Protein AF-A0AAV3XA66-F1 (afdb_monomer)

Secondary structure (DSSP, 8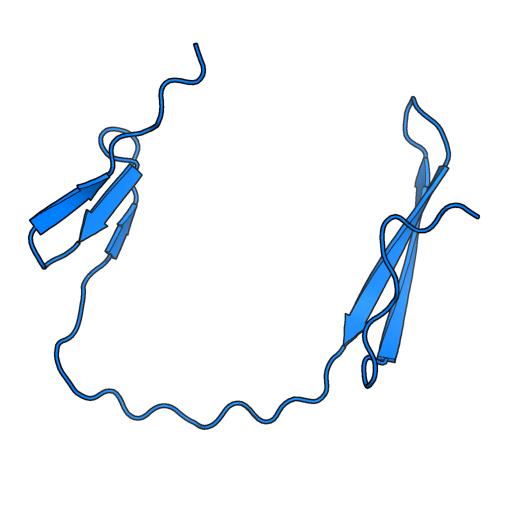-state):
---SSPPPTTPEEEEEEEEEETTEEEEEEEEE-----------S----EE--SSSSEEETTS-EE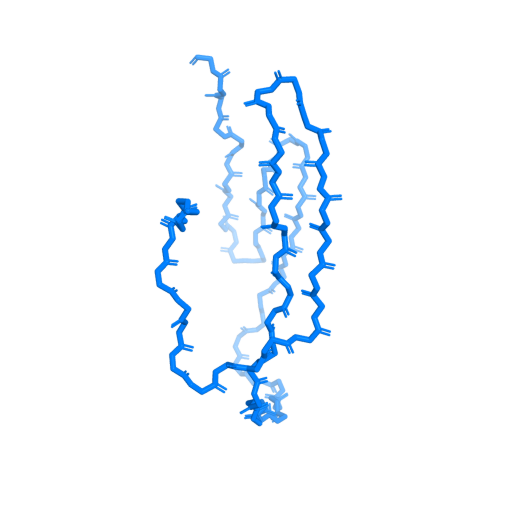PPP---

Organism: NCBI:txid2530354

Nearest PDB structures (foldseek):
  6z1p-assembly1_BX  TM=5.524E-01  e=2.746E+00  Tetrahymena thermophila SB210
  7odt-assembly1_a  TM=2.133E-01  e=4.760E+00  Homo sapiens

Sequence (71 aa):
MRLSRPIPDGFKLKQVRIVKKASGYFAMLSLQCDVQVPDATPHGHPVGIDLGIQKFLATSDGELIALTSIL

Structure (mmCIF, N/CA/C/O backbone):
data_AF-A0AAV3XA66-F1
#
_entry.id   AF-A0AAV3XA66-F1
#
loop_
_atom_site.group_PDB
_atom_site.id
_atom_site.type_symbol
_atom_site.label_atom_id
_atom_site.label_alt_id
_atom_site.label_comp_id
_atom_site.label_asym_id
_atom_site.label_entity_id
_atom_site.label_seq_id
_atom_site.pdbx_PDB_ins_code
_atom_site.Cartn_x
_atom_site.Cartn_y
_atom_site.Cartn_z
_atom_site.occupancy
_atom_site.B_iso_or_equiv
_atom_site.auth_seq_id
_atom_site.auth_comp_id
_atom_site.auth_asym_id
_atom_site.auth_atom_id
_atom_site.pdbx_PDB_model_num
ATOM 1 N N . MET A 1 1 ? -19.313 5.278 18.872 1.00 68.81 1 MET A N 1
ATOM 2 C CA . MET A 1 1 ? -18.030 5.065 18.161 1.00 68.81 1 MET A CA 1
ATOM 3 C C . MET A 1 1 ? -18.155 5.678 16.774 1.00 68.81 1 MET A C 1
ATOM 5 O O . MET A 1 1 ? -19.078 5.306 16.065 1.00 68.81 1 MET A O 1
ATOM 9 N N . ARG A 1 2 ? -17.307 6.646 16.401 1.00 84.81 2 ARG A N 1
ATOM 10 C CA . ARG A 1 2 ? -17.352 7.267 15.066 1.00 84.81 2 ARG A CA 1
ATOM 11 C C . ARG A 1 2 ? -16.506 6.444 14.095 1.00 84.81 2 ARG A C 1
ATOM 13 O O . ARG A 1 2 ? -15.288 6.402 14.239 1.00 84.81 2 ARG A O 1
ATOM 20 N N . LEU A 1 3 ? -17.150 5.799 13.128 1.00 87.56 3 LEU A N 1
ATOM 21 C CA . LEU A 1 3 ? -16.475 5.145 12.006 1.00 87.56 3 LEU A CA 1
ATOM 22 C C . LEU A 1 3 ? -16.089 6.206 10.971 1.00 87.56 3 LEU A C 1
ATOM 24 O O . LEU A 1 3 ? -16.882 7.099 10.680 1.00 87.56 3 LEU A O 1
ATOM 28 N N . SER A 1 4 ? -14.874 6.129 10.426 1.00 87.12 4 SER A N 1
ATOM 29 C CA . SER A 1 4 ? -14.460 7.019 9.332 1.00 87.12 4 SER A CA 1
ATOM 30 C C . SER A 1 4 ? -15.145 6.665 8.011 1.00 87.12 4 SER A C 1
ATOM 32 O O . SER A 1 4 ? -15.390 7.553 7.203 1.00 87.12 4 SER A O 1
ATOM 34 N N . ARG A 1 5 ? -15.452 5.378 7.803 1.00 90.94 5 ARG A N 1
ATOM 35 C CA . ARG A 1 5 ? -16.162 4.825 6.644 1.00 90.94 5 ARG A CA 1
ATOM 36 C C . ARG A 1 5 ? -16.832 3.487 7.004 1.00 90.94 5 ARG A C 1
ATOM 38 O O . ARG A 1 5 ? -16.383 2.852 7.965 1.00 90.94 5 ARG A O 1
ATOM 45 N N . PRO A 1 6 ? -17.851 3.036 6.250 1.00 93.19 6 PRO A N 1
ATOM 46 C CA . PRO A 1 6 ? -18.401 1.687 6.382 1.00 93.19 6 PRO A CA 1
ATOM 47 C C . PRO A 1 6 ? -17.343 0.600 6.140 1.00 93.19 6 PRO A C 1
ATOM 49 O O . PRO A 1 6 ? -16.397 0.795 5.368 1.00 93.19 6 PRO A O 1
ATOM 52 N N . ILE A 1 7 ? -17.504 -0.548 6.801 1.00 92.69 7 ILE A N 1
ATOM 53 C CA . ILE A 1 7 ? -16.701 -1.742 6.515 1.00 92.69 7 ILE A CA 1
ATOM 54 C C . ILE A 1 7 ? -17.229 -2.339 5.202 1.00 92.69 7 ILE A C 1
ATOM 56 O O . ILE A 1 7 ? -18.438 -2.532 5.109 1.00 92.69 7 ILE A O 1
ATOM 60 N N . PRO A 1 8 ? -16.375 -2.603 4.196 1.00 92.75 8 PRO A N 1
ATOM 61 C CA . PRO A 1 8 ? -16.836 -3.179 2.937 1.00 92.75 8 PRO A CA 1
ATOM 62 C C . PRO A 1 8 ? -17.373 -4.605 3.111 1.00 92.75 8 PRO A C 1
ATOM 64 O O . PRO A 1 8 ? -16.852 -5.374 3.925 1.00 92.75 8 PRO A O 1
ATOM 67 N N . ASP A 1 9 ? -18.368 -4.969 2.305 1.00 93.19 9 ASP A N 1
ATOM 68 C CA . ASP A 1 9 ? -18.956 -6.310 2.313 1.00 93.19 9 ASP A CA 1
ATOM 69 C C . ASP A 1 9 ? -17.928 -7.383 1.924 1.00 93.19 9 ASP A C 1
ATOM 71 O O . ASP A 1 9 ? -17.050 -7.163 1.090 1.00 93.19 9 ASP A O 1
ATOM 75 N N . GLY A 1 10 ? -18.022 -8.558 2.552 1.00 91.44 10 GLY A N 1
ATOM 76 C CA . GLY A 1 10 ? -17.114 -9.688 2.312 1.00 91.44 10 GLY A CA 1
ATOM 77 C C . GLY A 1 10 ? -15.773 -9.621 3.057 1.00 91.44 10 GLY A C 1
ATOM 78 O O . GLY A 1 10 ? -15.034 -10.606 3.072 1.00 91.44 10 GLY A O 1
ATOM 79 N N . PHE A 1 11 ? -15.462 -8.513 3.735 1.00 94.69 11 PHE A N 1
ATOM 80 C CA . PHE A 1 11 ? -14.238 -8.387 4.525 1.00 94.69 11 PHE A CA 1
ATOM 81 C C . PHE A 1 11 ? -14.417 -8.961 5.937 1.00 94.69 11 PHE A C 1
ATOM 83 O O . PHE A 1 11 ? -15.404 -8.701 6.625 1.00 94.69 11 PHE A O 1
ATOM 90 N N . LYS A 1 12 ? -13.413 -9.701 6.416 1.00 94.56 12 LYS A N 1
ATOM 91 C CA . LYS A 1 12 ? -13.359 -10.265 7.773 1.00 94.56 12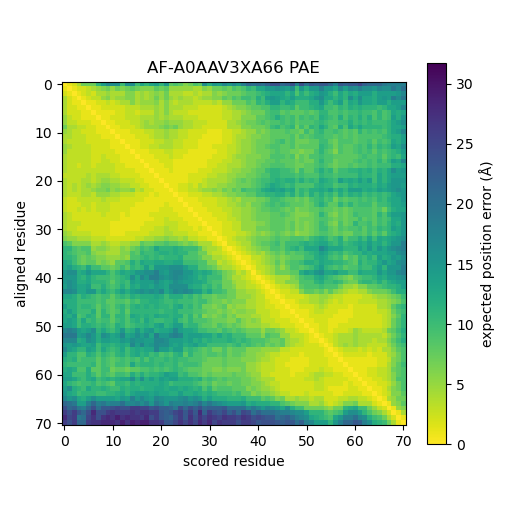 LYS A CA 1
ATOM 92 C C . LYS A 1 12 ? -12.429 -9.435 8.656 1.00 94.56 12 LYS A C 1
ATOM 94 O O . LYS A 1 12 ? -11.282 -9.187 8.288 1.00 94.56 12 LYS A O 1
ATOM 99 N N . LEU A 1 13 ? -12.884 -9.040 9.844 1.00 94.50 13 LEU A N 1
ATOM 100 C CA . LEU A 1 13 ? -12.033 -8.383 10.840 1.00 94.50 13 LEU A CA 1
ATOM 101 C C . LEU A 1 13 ? -11.064 -9.40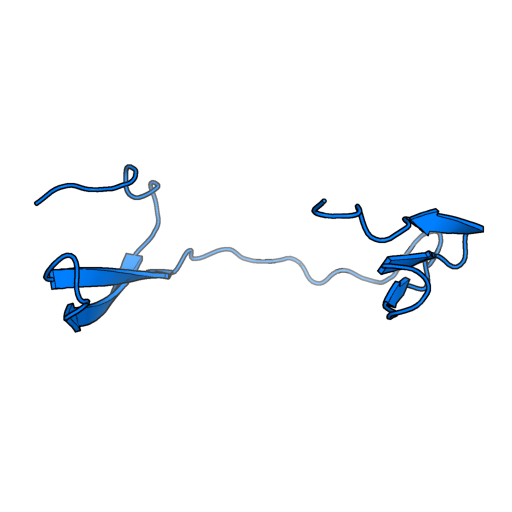1 11.454 1.00 94.50 13 LEU A C 1
ATOM 103 O O . LE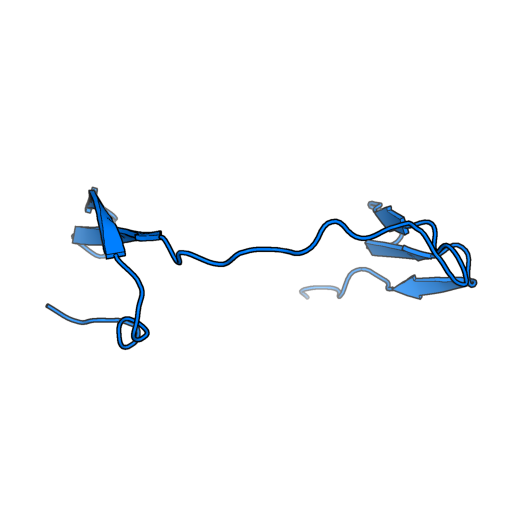U A 1 13 ? -11.494 -10.402 12.022 1.00 94.50 13 LEU A O 1
ATOM 107 N N . LYS A 1 14 ? -9.759 -9.145 11.348 1.00 97.06 14 LYS A N 1
ATOM 108 C CA . LYS A 1 14 ? -8.712 -10.047 11.861 1.00 97.06 14 LYS A CA 1
ATOM 109 C C . LYS A 1 14 ? -8.086 -9.552 13.153 1.00 97.06 14 LYS A C 1
ATOM 111 O O . LYS A 1 14 ? -7.656 -10.358 13.969 1.00 97.06 14 LYS A O 1
ATOM 116 N N . GLN A 1 15 ? -8.021 -8.237 13.333 1.00 97.81 15 GLN A N 1
ATOM 117 C CA . GLN A 1 15 ? -7.372 -7.634 14.487 1.00 97.81 15 GLN A CA 1
ATOM 118 C C . GLN A 1 15 ? -7.951 -6.251 14.780 1.00 97.81 15 GLN A C 1
ATOM 120 O O . GLN A 1 15 ? -8.271 -5.487 13.866 1.00 97.81 15 GLN A O 1
ATOM 125 N N . VAL A 1 16 ? -8.022 -5.924 16.070 1.00 96.88 16 VAL A N 1
ATOM 126 C CA . VAL A 1 16 ? -8.287 -4.576 16.575 1.00 96.88 16 VAL A CA 1
ATOM 127 C C . VAL A 1 16 ? -7.104 -4.137 17.427 1.00 96.88 16 VAL A C 1
ATOM 129 O O . VAL A 1 16 ? -6.668 -4.869 18.315 1.00 96.88 16 VAL A O 1
ATOM 132 N N . ARG A 1 17 ? -6.590 -2.931 17.182 1.00 97.50 17 ARG A N 1
ATOM 133 C CA . ARG A 1 17 ? -5.595 -2.281 18.043 1.00 97.50 17 ARG A CA 1
ATOM 134 C C . ARG A 1 17 ? -6.159 -0.975 18.580 1.00 97.50 17 ARG A C 1
ATOM 136 O O . ARG A 1 17 ? -6.553 -0.108 17.805 1.00 97.50 17 ARG A O 1
ATOM 143 N N . ILE A 1 18 ? -6.151 -0.822 19.900 1.00 97.25 18 ILE A N 1
ATOM 144 C CA . ILE A 1 18 ? -6.514 0.437 20.552 1.00 97.25 18 ILE A CA 1
ATOM 145 C C . ILE A 1 18 ? -5.261 1.297 20.710 1.00 97.25 18 ILE A C 1
ATOM 147 O O . ILE A 1 18 ? -4.252 0.838 21.242 1.00 97.25 18 ILE A O 1
ATOM 151 N N . VAL A 1 19 ? -5.322 2.540 20.237 1.00 97.19 19 VAL A N 1
ATOM 152 C CA . VAL A 1 19 ? -4.215 3.504 20.288 1.00 97.19 19 VAL A CA 1
ATOM 153 C C . VAL A 1 19 ? -4.691 4.784 20.959 1.00 97.19 19 VAL A C 1
ATOM 155 O O . VAL A 1 19 ? -5.708 5.352 20.561 1.00 97.19 19 VAL A O 1
ATOM 158 N N . LYS A 1 20 ? -3.942 5.269 21.952 1.00 97.31 20 LYS A N 1
ATOM 159 C CA . LYS A 1 20 ? -4.131 6.602 22.534 1.00 97.31 20 LYS A CA 1
ATOM 160 C C . LYS A 1 20 ? -3.286 7.612 21.757 1.00 97.31 20 LYS A C 1
ATOM 162 O O . LYS A 1 20 ? -2.075 7.447 21.658 1.00 97.31 20 LYS A O 1
ATOM 167 N N . LYS A 1 21 ? -3.918 8.647 21.211 1.00 95.56 21 LYS A N 1
ATOM 168 C CA . LYS A 1 21 ? -3.273 9.817 20.593 1.00 95.56 21 LYS A CA 1
ATOM 169 C C . LYS A 1 21 ? -3.603 11.068 21.411 1.00 95.56 21 LYS A C 1
ATOM 171 O O . LYS A 1 21 ? -4.502 11.035 22.250 1.00 95.56 21 LYS A O 1
ATOM 176 N N . ALA A 1 22 ? -2.922 12.183 21.138 1.00 98.06 22 ALA A N 1
ATOM 177 C CA . ALA A 1 22 ? -3.213 13.471 21.782 1.00 98.06 22 ALA A CA 1
ATOM 178 C C . ALA A 1 22 ? -4.685 13.902 21.613 1.00 98.06 22 ALA A C 1
ATOM 180 O O . ALA A 1 22 ? -5.265 14.497 22.512 1.00 98.06 22 ALA A O 1
ATOM 181 N N . SER A 1 23 ? -5.308 13.534 20.489 1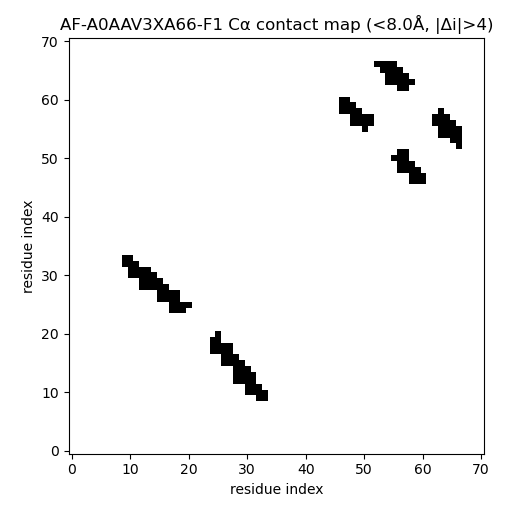.00 94.75 23 SER A N 1
ATOM 182 C CA . SER A 1 23 ? -6.711 13.818 20.168 1.00 94.75 23 SER A CA 1
ATOM 183 C C . SER A 1 23 ? -7.721 12.797 20.711 1.00 94.75 23 SER A C 1
ATOM 185 O O . SER A 1 23 ? -8.915 12.933 20.454 1.00 94.75 23 SER A O 1
ATOM 187 N N . GLY A 1 24 ? -7.274 11.770 21.441 1.00 95.50 24 GLY A N 1
ATOM 188 C CA . GLY A 1 24 ? -8.142 10.751 22.036 1.00 95.50 24 GLY A CA 1
ATOM 189 C C . GLY A 1 24 ? -7.783 9.320 21.640 1.00 95.50 24 GLY A C 1
ATOM 190 O O . GLY A 1 24 ? -6.692 9.035 21.145 1.00 95.50 24 GLY A O 1
ATOM 191 N N . TYR A 1 25 ? -8.705 8.393 21.897 1.00 95.69 25 TYR A N 1
ATOM 192 C CA . TYR A 1 25 ? -8.519 6.968 21.624 1.00 95.69 25 TYR A CA 1
ATOM 193 C C . TYR A 1 25 ? -9.073 6.574 20.255 1.00 95.69 25 TYR A C 1
ATOM 195 O O . TYR A 1 25 ? -10.147 7.015 19.850 1.00 95.69 25 TYR A O 1
ATOM 203 N N . PHE A 1 26 ? -8.350 5.693 19.569 1.00 95.00 26 PHE A N 1
ATOM 204 C CA . PHE A 1 26 ? -8.688 5.194 18.240 1.00 95.00 26 PHE A CA 1
ATOM 205 C C . PHE A 1 26 ? -8.648 3.668 18.218 1.00 95.00 26 PHE A C 1
ATOM 207 O O . PHE A 1 26 ? -7.726 3.064 18.763 1.00 95.00 26 PHE A O 1
ATOM 214 N N . ALA A 1 27 ? -9.617 3.058 17.535 1.00 94.56 27 ALA A N 1
ATOM 215 C CA . ALA A 1 27 ? -9.590 1.644 17.181 1.00 94.56 27 ALA A CA 1
ATOM 216 C C . ALA A 1 27 ? -9.096 1.501 15.736 1.00 94.56 27 ALA A C 1
ATOM 218 O O . ALA A 1 27 ? -9.758 1.943 14.798 1.00 94.56 27 ALA A O 1
ATOM 219 N N . MET A 1 28 ? -7.918 0.909 15.559 1.00 94.88 28 MET A N 1
ATOM 220 C CA . MET A 1 28 ? -7.383 0.546 14.249 1.00 94.88 28 MET A CA 1
ATOM 221 C C . MET A 1 28 ? -7.818 -0.878 13.913 1.00 94.88 28 MET A C 1
ATOM 223 O O . MET A 1 28 ? -7.548 -1.801 14.683 1.00 94.88 28 MET A O 1
ATOM 227 N N . LEU A 1 29 ? -8.501 -1.037 12.780 1.00 94.88 29 LEU A N 1
ATOM 228 C CA . LEU A 1 29 ? -9.071 -2.304 12.328 1.00 94.88 29 LEU A CA 1
ATOM 229 C C . LEU A 1 29 ? -8.238 -2.872 11.176 1.00 94.88 29 LEU A C 1
ATOM 231 O O . LEU A 1 29 ? -8.022 -2.182 10.179 1.00 94.88 29 LEU A O 1
ATOM 235 N N . SER A 1 30 ? -7.814 -4.129 11.292 1.00 95.38 30 SER A N 1
ATOM 236 C CA . SER A 1 30 ? -7.202 -4.883 10.192 1.00 95.38 30 SER A CA 1
ATOM 237 C C . SER A 1 30 ? -8.243 -5.804 9.571 1.00 95.38 30 SER A C 1
ATOM 239 O O . SER A 1 30 ? -8.760 -6.703 10.238 1.00 95.38 30 SER A O 1
ATOM 241 N N . LEU A 1 31 ? -8.553 -5.572 8.298 1.00 95.19 31 LEU A N 1
ATOM 242 C CA . LEU A 1 31 ? -9.564 -6.308 7.546 1.00 95.19 31 LEU A CA 1
ATOM 243 C C . LEU A 1 31 ? -8.888 -7.207 6.506 1.00 95.19 31 LEU A C 1
ATOM 245 O O . LEU A 1 31 ? -7.960 -6.770 5.830 1.00 95.19 31 LEU A O 1
ATOM 249 N N . GLN A 1 32 ? -9.368 -8.437 6.365 1.00 94.69 32 GLN A N 1
ATOM 250 C CA . GLN A 1 32 ? -8.961 -9.369 5.316 1.00 94.69 32 GLN A CA 1
ATOM 251 C C . GLN A 1 32 ? -10.084 -9.496 4.289 1.00 94.69 32 GLN A C 1
ATOM 253 O O . GLN A 1 32 ? -11.218 -9.791 4.662 1.00 94.69 32 GLN A O 1
ATOM 258 N N . CYS A 1 33 ? -9.749 -9.330 3.013 1.00 93.62 33 CYS A N 1
ATOM 259 C CA . CYS A 1 33 ? -10.576 -9.785 1.901 1.00 93.62 33 CYS A CA 1
ATOM 260 C C . CYS A 1 33 ? -10.042 -11.135 1.428 1.00 93.62 33 CYS A C 1
ATOM 262 O O . CYS A 1 33 ? -8.827 -11.299 1.307 1.00 93.62 33 CYS A O 1
ATOM 264 N N . ASP A 1 34 ? -10.935 -12.090 1.197 1.00 88.56 34 ASP A N 1
ATOM 265 C CA . ASP A 1 34 ? -10.576 -13.349 0.555 1.00 88.56 34 ASP A CA 1
ATOM 266 C C . ASP A 1 34 ? -10.713 -13.157 -0.957 1.00 88.56 34 ASP A C 1
ATOM 268 O O . ASP A 1 34 ? -11.809 -13.231 -1.510 1.00 88.56 34 ASP A O 1
ATOM 272 N N . VAL A 1 35 ? -9.609 -12.782 -1.601 1.00 87.62 35 VAL A N 1
ATOM 273 C CA . VAL A 1 35 ? -9.544 -12.579 -3.047 1.00 87.62 35 VAL A CA 1
ATOM 274 C C . VAL A 1 35 ? -8.503 -13.526 -3.621 1.00 87.62 35 VAL A C 1
ATOM 276 O O . VAL A 1 35 ? -7.356 -13.552 -3.176 1.00 87.62 35 VAL A O 1
ATOM 279 N N . GLN A 1 36 ? -8.905 -14.306 -4.622 1.00 85.38 36 GLN A N 1
ATOM 280 C CA . GLN A 1 36 ? -7.958 -15.042 -5.447 1.00 85.38 36 GLN A CA 1
ATOM 281 C C . GLN A 1 36 ? -7.378 -14.072 -6.469 1.00 85.38 36 GLN A C 1
ATOM 283 O O . GLN A 1 36 ? -8.059 -13.667 -7.410 1.00 85.38 36 GLN A O 1
ATOM 288 N N . VAL A 1 37 ? -6.132 -13.658 -6.251 1.00 85.31 37 VAL A N 1
ATOM 289 C CA . VAL A 1 37 ? -5.379 -12.906 -7.255 1.00 85.31 37 VAL A CA 1
ATOM 290 C C . VAL A 1 37 ? -4.847 -13.928 -8.261 1.00 85.31 37 VAL A C 1
ATOM 292 O O . VAL A 1 37 ? -4.141 -14.844 -7.841 1.00 85.31 37 VAL A O 1
ATOM 295 N N . PRO A 1 38 ? -5.199 -13.830 -9.553 1.00 87.25 38 PRO A N 1
ATOM 296 C CA . PRO A 1 38 ? -4.651 -14.730 -10.554 1.00 87.25 38 PRO A CA 1
ATOM 297 C C . PRO A 1 38 ? -3.141 -14.522 -10.676 1.00 87.25 38 PRO A C 1
ATOM 299 O O . PRO A 1 38 ? -2.668 -13.384 -10.619 1.00 87.25 38 PRO A O 1
ATOM 302 N N . ASP A 1 39 ? -2.398 -15.602 -10.912 1.00 87.62 39 ASP A N 1
ATOM 303 C CA . ASP A 1 39 ? -0.989 -15.495 -11.276 1.00 87.62 39 ASP A CA 1
ATOM 304 C C . ASP A 1 39 ? -0.873 -14.759 -12.613 1.00 87.62 39 ASP A C 1
ATOM 306 O O . ASP A 1 39 ? -1.308 -15.235 -13.667 1.00 87.62 39 ASP A O 1
ATOM 310 N N . ALA A 1 40 ? -0.298 -13.561 -12.572 1.00 81.94 40 ALA A N 1
ATOM 311 C CA . ALA A 1 40 ? -0.043 -12.791 -13.772 1.00 81.94 40 ALA A CA 1
ATOM 312 C C . ALA A 1 4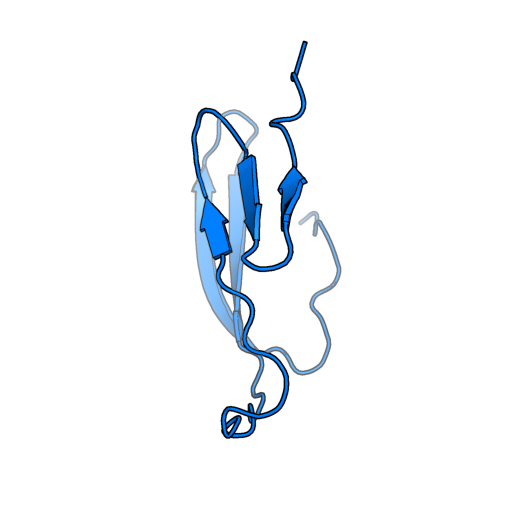0 ? 1.205 -13.351 -14.461 1.00 81.94 40 ALA A C 1
ATOM 314 O O . ALA A 1 40 ? 2.323 -13.205 -13.969 1.00 81.94 40 ALA A O 1
ATOM 315 N N . THR A 1 41 ? 1.028 -13.969 -15.629 1.00 87.12 41 THR A N 1
ATOM 316 C CA . THR A 1 41 ? 2.167 -14.223 -16.523 1.00 87.12 41 THR A CA 1
ATOM 317 C C . THR A 1 41 ? 2.628 -12.873 -17.067 1.00 87.12 41 THR A C 1
ATOM 319 O O . THR A 1 41 ? 1.780 -12.161 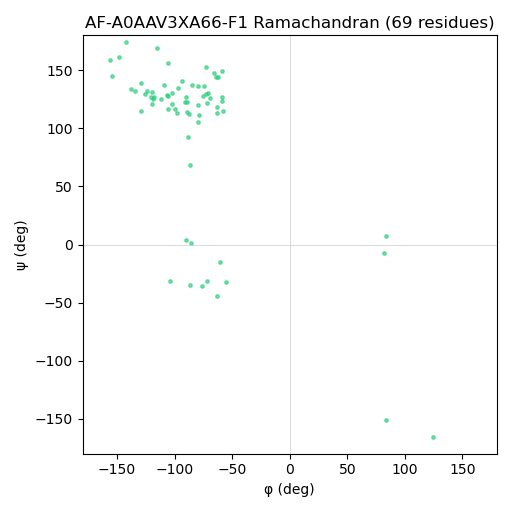-17.601 1.00 87.12 41 THR A O 1
ATOM 322 N N . PRO A 1 42 ? 3.905 -12.471 -16.957 1.00 85.50 42 PRO A N 1
ATOM 323 C CA . PRO A 1 42 ? 4.364 -11.217 -17.546 1.00 85.50 42 PRO A CA 1
ATOM 324 C C . PRO A 1 42 ? 4.112 -11.216 -19.059 1.00 85.50 42 PRO A C 1
ATOM 326 O O . PRO A 1 42 ? 4.546 -12.125 -19.765 1.00 85.50 42 PRO A O 1
ATOM 329 N N . HIS A 1 43 ? 3.385 -10.219 -19.557 1.00 86.75 43 HIS A N 1
ATOM 330 C CA . HIS A 1 43 ? 3.083 -10.053 -20.978 1.00 86.75 43 HIS A CA 1
ATOM 331 C C . HIS A 1 43 ? 2.958 -8.566 -21.326 1.00 86.75 43 HIS A C 1
ATOM 333 O O . HIS A 1 43 ? 2.747 -7.731 -20.449 1.00 86.75 43 HIS A O 1
ATOM 339 N N . GLY A 1 44 ? 3.075 -8.240 -22.615 1.00 91.62 44 GLY A N 1
ATOM 340 C CA . GLY A 1 44 ? 2.978 -6.866 -23.108 1.00 91.62 44 GLY A CA 1
ATOM 341 C C . GLY A 1 44 ? 4.287 -6.080 -23.000 1.00 91.62 44 GLY A C 1
ATOM 342 O O . GLY A 1 44 ? 5.373 -6.649 -23.100 1.00 91.62 44 GLY A O 1
ATOM 343 N N . HIS A 1 45 ? 4.162 -4.760 -22.854 1.00 92.94 45 HIS A N 1
ATOM 344 C CA . HIS A 1 45 ? 5.282 -3.823 -22.762 1.00 92.94 45 HIS A CA 1
ATOM 345 C C . HIS A 1 45 ? 5.712 -3.650 -21.297 1.00 92.94 45 HIS A C 1
ATOM 347 O O . HIS A 1 45 ? 4.918 -3.150 -20.496 1.00 92.94 45 HIS A O 1
ATOM 353 N N . PRO A 1 46 ? 6.923 -4.087 -20.906 1.00 91.06 46 PRO A N 1
ATOM 354 C CA . PRO A 1 46 ? 7.389 -3.923 -19.539 1.00 91.06 46 PRO A CA 1
ATOM 355 C C . PRO A 1 46 ? 7.740 -2.457 -19.273 1.00 91.06 46 PRO A C 1
ATOM 357 O O . PRO A 1 46 ? 8.522 -1.859 -20.008 1.00 91.06 46 PRO A O 1
ATOM 360 N N . VAL A 1 47 ? 7.215 -1.905 -18.179 1.00 94.38 47 VAL A N 1
ATOM 361 C CA . VAL A 1 47 ? 7.535 -0.546 -17.731 1.00 94.38 47 VAL A CA 1
ATOM 362 C C . VAL A 1 47 ? 8.447 -0.620 -16.512 1.00 94.38 47 VAL A C 1
ATOM 364 O O . VAL A 1 47 ? 8.064 -1.138 -15.461 1.00 94.38 47 VAL A O 1
ATOM 367 N N . GLY A 1 48 ? 9.668 -0.110 -16.652 1.00 94.81 48 GLY A N 1
ATOM 368 C CA . GLY A 1 48 ? 10.580 0.106 -15.534 1.00 94.81 48 GLY A CA 1
ATOM 369 C C . GLY A 1 48 ? 10.133 1.313 -14.718 1.00 94.81 48 GLY A C 1
ATOM 370 O O . GLY A 1 48 ? 9.767 2.331 -15.296 1.00 94.81 48 GLY A O 1
ATOM 371 N N . ILE A 1 49 ? 10.161 1.200 -13.392 1.00 95.94 49 ILE A N 1
ATOM 372 C CA . ILE A 1 49 ? 9.781 2.262 -12.454 1.00 95.94 49 ILE A CA 1
ATOM 373 C C . ILE A 1 49 ? 10.993 2.581 -11.580 1.00 95.94 49 ILE A C 1
ATOM 375 O O . ILE A 1 49 ? 11.486 1.699 -10.876 1.00 95.94 49 ILE A O 1
ATOM 379 N N . ASP A 1 50 ? 11.443 3.834 -11.608 1.00 95.06 50 ASP A N 1
ATOM 380 C CA . ASP A 1 50 ? 12.469 4.375 -10.714 1.00 95.06 50 ASP A CA 1
ATOM 381 C C . ASP A 1 50 ? 11.877 5.508 -9.865 1.00 95.06 50 ASP A C 1
ATOM 383 O O . ASP A 1 50 ? 11.260 6.443 -10.385 1.00 95.06 50 ASP A O 1
ATOM 387 N N . LEU A 1 51 ? 12.028 5.402 -8.545 1.00 94.62 51 LEU A N 1
ATOM 388 C CA . LEU A 1 51 ? 11.501 6.365 -7.577 1.00 94.62 51 LEU A CA 1
ATOM 389 C C . LEU A 1 51 ? 12.669 7.096 -6.922 1.00 94.62 51 LEU A C 1
ATOM 391 O O . LEU A 1 51 ? 13.553 6.464 -6.342 1.00 94.62 51 LEU A O 1
ATOM 395 N N . GLY A 1 52 ? 12.659 8.428 -6.967 1.00 88.25 52 GLY A N 1
ATOM 396 C CA . GLY A 1 52 ? 13.803 9.232 -6.549 1.00 88.25 52 GLY A CA 1
ATOM 397 C C . GLY A 1 52 ? 13.453 10.521 -5.810 1.00 88.25 52 GLY A C 1
ATOM 398 O O . GLY A 1 52 ? 12.302 10.923 -5.657 1.00 88.25 52 GLY A O 1
ATOM 399 N N . ILE A 1 53 ? 14.508 11.188 -5.334 1.00 86.00 53 ILE A N 1
ATOM 400 C CA . ILE A 1 53 ? 14.409 12.478 -4.632 1.00 86.00 53 ILE A CA 1
ATOM 401 C C . ILE A 1 53 ? 14.422 13.645 -5.630 1.00 86.00 53 ILE A C 1
ATOM 403 O O . ILE A 1 53 ? 13.751 14.645 -5.419 1.00 86.00 53 ILE A O 1
ATOM 407 N N . GLN A 1 54 ? 15.173 13.538 -6.732 1.00 82.75 54 GLN A N 1
ATOM 408 C CA . GLN A 1 54 ? 15.194 14.587 -7.761 1.00 82.75 54 GLN A CA 1
ATOM 409 C C . GLN A 1 54 ? 13.934 14.568 -8.633 1.00 82.75 54 GLN A C 1
ATOM 411 O O . GLN A 1 54 ? 13.441 15.614 -9.047 1.00 82.75 54 GLN A O 1
ATOM 416 N N . LYS A 1 55 ? 13.415 13.370 -8.909 1.00 82.69 55 LYS A N 1
ATOM 417 C CA . LYS A 1 55 ? 12.153 13.135 -9.608 1.00 82.69 55 LYS A CA 1
ATOM 418 C C . LYS A 1 55 ? 11.399 12.076 -8.829 1.00 82.69 55 LYS A C 1
ATOM 420 O O . LYS A 1 55 ? 11.992 11.060 -8.482 1.00 82.69 55 LYS A O 1
ATOM 425 N N . PHE A 1 56 ? 10.124 12.328 -8.558 1.00 90.62 56 PHE A N 1
ATOM 426 C CA . PHE A 1 56 ? 9.296 11.429 -7.763 1.00 90.62 56 PHE A CA 1
ATOM 427 C C . PHE A 1 56 ? 9.128 10.073 -8.450 1.00 90.62 56 PHE A C 1
ATOM 429 O O . PHE A 1 56 ? 9.280 9.039 -7.809 1.00 90.62 56 PHE A O 1
ATOM 436 N N . LEU A 1 57 ? 8.860 10.100 -9.757 1.00 94.31 57 LEU A N 1
ATOM 437 C CA . LEU A 1 57 ? 8.719 8.920 -10.599 1.00 94.31 57 LEU A CA 1
ATOM 438 C C . LEU A 1 57 ? 9.418 9.163 -11.935 1.00 94.31 57 LEU A C 1
ATOM 440 O O . LEU A 1 57 ? 9.208 10.204 -12.562 1.00 94.31 57 LEU A O 1
ATOM 444 N N . ALA A 1 58 ? 10.204 8.189 -12.375 1.00 95.44 58 ALA A N 1
ATOM 445 C CA . ALA A 1 58 ? 10.666 8.056 -13.744 1.00 95.44 58 ALA A CA 1
ATOM 446 C C . ALA A 1 58 ? 10.268 6.678 -14.279 1.00 95.44 58 ALA A C 1
ATOM 448 O O . ALA A 1 58 ? 10.488 5.666 -13.610 1.00 95.44 58 ALA A O 1
ATOM 449 N N . THR A 1 59 ? 9.689 6.636 -15.477 1.00 96.69 59 THR A N 1
ATOM 450 C CA . THR A 1 59 ? 9.371 5.379 -16.159 1.00 96.69 59 THR A CA 1
ATOM 451 C C . THR A 1 59 ? 10.332 5.114 -17.314 1.00 96.69 59 THR A C 1
ATOM 453 O O . THR A 1 59 ? 10.907 6.042 -17.889 1.00 96.69 59 THR A O 1
ATOM 456 N N . SER A 1 60 ? 10.491 3.845 -17.701 1.00 96.00 60 SER A N 1
ATOM 457 C CA . SER A 1 60 ? 11.237 3.470 -18.917 1.00 96.00 60 SER A CA 1
ATOM 458 C C . SER A 1 60 ? 10.642 4.050 -20.203 1.00 96.00 60 SER A C 1
ATOM 460 O O . SER A 1 60 ? 11.323 4.087 -21.224 1.00 96.00 60 SER A O 1
ATOM 462 N N . ASP A 1 61 ? 9.401 4.530 -20.141 1.00 96.12 61 ASP A N 1
ATOM 463 C CA . ASP A 1 61 ? 8.671 5.120 -21.266 1.00 96.12 61 ASP A CA 1
ATOM 464 C C . ASP A 1 61 ? 8.901 6.635 -21.359 1.00 96.12 61 ASP A C 1
ATOM 466 O O . ASP A 1 61 ? 8.327 7.316 -22.207 1.00 96.12 61 ASP A O 1
ATOM 470 N N . GLY A 1 62 ? 9.763 7.174 -20.492 1.00 93.62 62 GLY A N 1
ATOM 471 C CA . GLY A 1 62 ? 10.132 8.584 -20.470 1.00 93.62 62 GLY A CA 1
ATOM 472 C C . GLY A 1 62 ? 9.157 9.475 -19.703 1.00 93.62 62 GLY A C 1
ATOM 473 O O . GLY A 1 62 ? 9.332 10.694 -19.715 1.00 93.62 62 GLY A O 1
ATOM 474 N N . GLU A 1 63 ? 8.162 8.909 -19.012 1.00 95.25 63 GLU A N 1
ATOM 475 C CA . GLU A 1 63 ? 7.303 9.685 -18.116 1.00 95.25 63 GLU A CA 1
ATOM 476 C C . GLU A 1 63 ? 8.098 10.100 -16.878 1.00 95.25 63 GLU A C 1
ATOM 478 O O . GLU A 1 6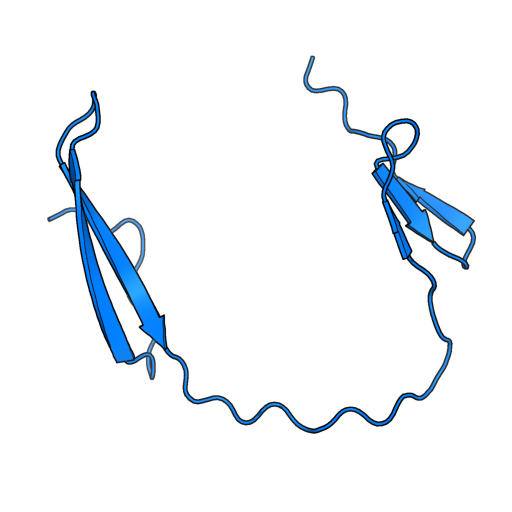3 ? 8.758 9.284 -16.233 1.00 95.25 63 GLU A O 1
ATOM 483 N N . LEU A 1 64 ? 8.036 11.390 -16.550 1.00 94.38 64 LEU A N 1
ATOM 484 C CA . LEU A 1 64 ? 8.732 11.976 -15.416 1.00 94.38 64 LEU A CA 1
ATOM 485 C C . LEU A 1 64 ? 7.741 12.787 -14.585 1.00 94.38 64 LEU A C 1
ATOM 487 O O . LEU A 1 64 ? 7.257 13.826 -15.033 1.00 94.38 64 LEU A O 1
ATOM 491 N N . ILE A 1 65 ? 7.491 12.350 -13.353 1.00 93.06 65 ILE A N 1
ATOM 492 C CA . ILE A 1 65 ? 6.679 13.098 -12.393 1.00 93.06 65 ILE A CA 1
ATOM 493 C C . ILE A 1 65 ? 7.620 13.784 -11.407 1.00 93.06 65 ILE A C 1
ATOM 495 O O . ILE A 1 65 ? 8.419 13.142 -10.719 1.00 93.06 65 ILE A O 1
ATOM 499 N N . ALA A 1 66 ? 7.541 15.111 -11.348 1.00 90.00 66 ALA A N 1
ATOM 500 C CA . ALA A 1 66 ? 8.244 15.892 -10.341 1.00 90.00 66 ALA A CA 1
ATOM 501 C C . ALA A 1 66 ? 7.578 15.714 -8.971 1.00 90.00 66 ALA A C 1
ATOM 503 O O . ALA A 1 66 ? 6.373 15.482 -8.874 1.00 90.00 66 ALA A O 1
ATOM 504 N N . LEU A 1 67 ? 8.352 15.875 -7.899 1.00 83.25 67 LEU A N 1
ATOM 505 C CA . LEU A 1 67 ? 7.754 16.067 -6.584 1.00 83.25 67 LEU A CA 1
ATOM 506 C C . LEU A 1 67 ? 6.860 17.308 -6.645 1.00 83.25 67 LEU A C 1
ATOM 508 O O . LEU A 1 67 ? 7.304 18.381 -7.055 1.00 83.25 67 LEU A O 1
ATOM 512 N N . THR A 1 68 ? 5.601 17.175 -6.243 1.00 72.88 68 THR A N 1
ATOM 513 C CA . THR A 1 68 ? 4.769 18.350 -6.002 1.00 72.88 68 THR A CA 1
ATOM 514 C C . THR A 1 68 ? 5.398 19.124 -4.849 1.00 72.88 68 THR A C 1
ATOM 516 O O . THR A 1 68 ? 5.513 18.593 -3.744 1.00 72.88 68 THR A O 1
ATOM 519 N N . SER A 1 69 ? 5.826 20.365 -5.099 1.00 63.38 69 SER A N 1
ATOM 520 C CA . SER A 1 69 ? 6.197 21.278 -4.018 1.00 63.38 69 SER A CA 1
ATOM 521 C C . SER A 1 69 ? 4.991 21.429 -3.103 1.00 63.38 69 SER A C 1
ATOM 523 O O . SER A 1 69 ? 3.952 21.937 -3.515 1.00 63.38 69 SER A O 1
ATOM 525 N N . ILE A 1 70 ? 5.124 20.958 -1.867 1.00 59.22 70 ILE A N 1
ATOM 526 C CA . ILE A 1 70 ? 4.190 21.274 -0.792 1.00 59.22 70 ILE A CA 1
ATOM 527 C C . ILE A 1 70 ? 4.693 22.584 -0.171 1.00 59.22 70 ILE A C 1
ATOM 529 O O . ILE A 1 70 ? 5.251 22.589 0.925 1.00 59.22 70 ILE A O 1
ATOM 533 N N . LEU A 1 71 ? 4.594 23.669 -0.939 1.00 50.97 71 LEU A N 1
ATOM 534 C CA . LEU A 1 71 ? 4.742 25.052 -0.486 1.00 50.97 71 LEU A CA 1
ATOM 535 C C . LEU A 1 71 ? 3.577 25.862 -1.045 1.00 50.97 71 LEU A C 1
ATOM 537 O O . LEU A 1 71 ? 3.301 25.705 -2.256 1.00 50.97 71 LEU A O 1
#

pLDDT: mean 90.19, std 8.81, range [50.97, 98.06]

Mean predicted aligned error: 8.01 Å

Foldseek 3Di:
DDDPDDDDPQKDWDDWDWDQDPVGIDIDTDIDHPDDDDPDDDDDDDKDWDADDQFRIQIPVGDTHRPDPPD

Radius of gyration: 19.92 Å; Cα contacts (8 Å, |Δi|>4): 75; chains: 1; bounding box: 34×40×46 Å

Solvent-accessible surface area (backbone atoms only — not comparable to full-atom values): 5011 Å² total; per-residue (Å²): 135,89,72,95,64,83,82,64,88,83,50,43,82,76,47,79,46,82,43,82,52,98,93,45,78,43,78,49,76,43,70,44,70,90,71,89,76,76,87,78,74,93,74,86,84,87,74,50,81,47,76,47,89,89,33,42,36,38,37,73,84,69,51,72,41,65,64,78,77,93,118